Protein AF-A0A317E8H2-F1 (afdb_monomer_lite)

pLDDT: mean 75.03, std 14.95, range [43.62, 92.44]

Foldseek 3Di:
DDDDPPPVQWWKWWAWPVRDIDIDTQFDKFWWWDAPPPPPDDPPDDDDVDDDPVRTDTDIDGPVPDDFQIWTQDVVGTIGTHDIDTD

Radius of gyration: 16.87 Å; chains: 1; bounding box: 39×29×50 Å

Secondary structure (DSSP, 8-state):
----------EEEEEETTS-EEEEETT-EEEEEE---TT-PPTT----SS--GGG-EEEEEEGGG--TT-EEEETTEEEEEEEEEE-

Organism: NCBI:txid1264899

Sequence (87 aa):
MGRRCLRERTMLRVTFEDGSVIEYRDGEVVEIESHPPRDTPAAGWVRTREYPPEYRRATPLSINVLTVGKRVHTGGGFVKVTSIERV

Structure (mmCIF, N/CA/C/O backbone):
data_AF-A0A317E8H2-F1
#
_entry.id   AF-A0A317E8H2-F1
#
loop_
_atom_site.group_PDB
_atom_site.id
_atom_site.type_symbol
_atom_site.label_atom_id
_atom_site.label_alt_id
_atom_site.label_comp_id
_atom_site.label_asym_id
_atom_site.label_entity_id
_atom_site.label_seq_id
_atom_site.pdbx_PDB_ins_code
_atom_site.Cartn_x
_atom_site.Cartn_y
_atom_site.Cartn_z
_atom_site.occupancy
_atom_site.B_iso_or_equiv
_atom_site.auth_seq_id
_atom_site.auth_comp_id
_atom_site.auth_asym_id
_atom_site.auth_atom_id
_atom_site.pdbx_PDB_model_num
ATOM 1 N N . MET A 1 1 ? -27.893 22.850 23.552 1.00 48.19 1 MET A N 1
ATOM 2 C CA . MET A 1 1 ? -27.913 21.377 23.410 1.00 48.19 1 MET A CA 1
ATOM 3 C C . MET A 1 1 ? -27.760 21.030 21.937 1.00 48.19 1 MET A C 1
ATOM 5 O O . MET A 1 1 ? -28.682 21.257 21.174 1.00 48.19 1 MET A O 1
ATOM 9 N N . GLY A 1 2 ? -26.594 20.542 21.523 1.00 43.62 2 GLY A N 1
ATOM 10 C CA . GLY A 1 2 ? -26.342 20.068 20.161 1.00 43.62 2 GLY A CA 1
ATOM 11 C C . GLY A 1 2 ? -25.186 19.088 20.243 1.00 43.62 2 GLY A C 1
ATOM 12 O O . GLY A 1 2 ? -24.110 19.448 20.707 1.00 43.62 2 GLY A O 1
ATOM 13 N N . ARG A 1 3 ? -25.483 17.820 19.979 1.00 47.44 3 ARG A N 1
ATOM 14 C CA . ARG A 1 3 ? -24.714 16.645 20.395 1.00 47.44 3 ARG A CA 1
ATOM 15 C C . ARG A 1 3 ? -23.273 16.743 19.893 1.00 47.44 3 ARG A C 1
ATOM 17 O O . ARG A 1 3 ? -23.049 16.867 18.695 1.00 47.44 3 ARG A O 1
ATOM 24 N N . ARG A 1 4 ? -22.306 16.672 20.817 1.00 49.38 4 ARG A N 1
ATOM 25 C CA . ARG A 1 4 ? -20.907 16.382 20.488 1.00 49.38 4 ARG A CA 1
ATOM 26 C C . ARG A 1 4 ? -20.928 15.091 19.674 1.00 49.38 4 ARG A C 1
ATOM 28 O O . ARG A 1 4 ? -21.178 14.031 20.241 1.00 49.38 4 ARG A O 1
ATOM 35 N N . CYS A 1 5 ? -20.723 15.185 18.363 1.00 47.22 5 CYS A N 1
ATOM 36 C CA . CYS A 1 5 ? -20.359 14.038 17.549 1.00 47.22 5 CYS A CA 1
ATOM 37 C C . CYS A 1 5 ? -19.000 13.555 18.059 1.00 47.22 5 CYS A C 1
ATOM 39 O O . CYS A 1 5 ? -17.954 13.911 17.524 1.00 47.22 5 CYS A O 1
ATOM 41 N N . LEU A 1 6 ? -19.020 12.729 19.104 1.00 52.41 6 LEU A N 1
ATOM 42 C CA . LEU A 1 6 ? -18.100 11.612 19.203 1.00 52.41 6 LEU A CA 1
ATOM 43 C C . LEU A 1 6 ? -18.394 10.743 17.976 1.00 52.41 6 LEU A C 1
ATOM 45 O O . LEU A 1 6 ? -19.116 9.759 18.060 1.00 52.41 6 LEU A O 1
ATOM 49 N N . ARG A 1 7 ? -17.905 11.158 16.799 1.00 56.00 7 ARG A N 1
ATOM 50 C CA . ARG A 1 7 ? -17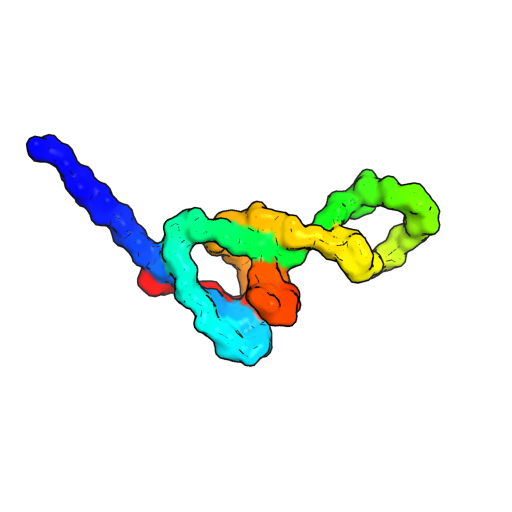.529 10.178 15.788 1.00 56.00 7 ARG A CA 1
ATOM 51 C C . ARG A 1 7 ? -16.501 9.339 16.520 1.00 56.00 7 ARG A C 1
ATOM 53 O O . ARG A 1 7 ? -15.416 9.844 16.814 1.00 56.00 7 ARG A O 1
ATOM 60 N N . GLU A 1 8 ? -16.911 8.150 16.945 1.00 54.81 8 GLU A N 1
ATOM 61 C CA . GLU A 1 8 ? -15.994 7.092 17.339 1.00 54.81 8 GLU A CA 1
ATOM 62 C C . GLU A 1 8 ? -14.844 7.149 16.341 1.00 54.81 8 GLU A C 1
ATOM 64 O O . GLU A 1 8 ? -15.048 7.050 15.131 1.00 54.81 8 GLU A O 1
ATOM 69 N N . ARG A 1 9 ? -13.661 7.515 16.836 1.00 60.38 9 ARG A N 1
ATOM 70 C CA . ARG A 1 9 ? -12.457 7.580 16.019 1.00 60.38 9 ARG A CA 1
ATOM 71 C C . ARG A 1 9 ? -12.089 6.135 15.749 1.00 60.38 9 ARG A C 1
ATOM 73 O O . ARG A 1 9 ? -11.258 5.598 16.468 1.00 60.38 9 ARG A O 1
ATOM 80 N N . THR A 1 10 ? -12.770 5.507 14.797 1.00 70.31 10 THR A N 1
ATOM 81 C CA . THR A 1 10 ? -12.453 4.152 14.369 1.00 70.31 10 THR A CA 1
ATOM 82 C C . THR A 1 10 ? -10.990 4.170 13.955 1.00 70.31 10 THR A C 1
ATOM 84 O O . THR A 1 10 ? -10.587 4.960 13.095 1.00 70.31 10 THR A O 1
ATOM 87 N N . MET A 1 11 ? -10.170 3.404 14.659 1.00 83.31 11 MET A N 1
ATOM 88 C CA . MET A 1 11 ? -8.765 3.279 14.319 1.00 83.31 11 MET A CA 1
ATOM 89 C C . MET A 1 11 ? -8.634 2.132 13.324 1.00 83.31 11 MET A C 1
ATOM 91 O O . MET A 1 11 ? -9.369 1.148 13.367 1.00 83.31 11 MET A O 1
ATOM 95 N N . LEU A 1 12 ? -7.728 2.281 12.370 1.00 87.50 12 LEU A N 1
ATOM 96 C CA . LEU A 1 12 ? -7.384 1.239 11.416 1.00 87.50 12 LEU A CA 1
ATOM 97 C C . LEU A 1 12 ? -5.966 0.798 11.721 1.00 87.50 12 LEU A C 1
ATOM 99 O O . LEU A 1 12 ? -5.013 1.548 11.516 1.00 87.50 12 LEU A O 1
ATOM 103 N N . ARG A 1 13 ? -5.828 -0.427 12.211 1.00 90.56 13 ARG A N 1
ATOM 104 C CA . ARG A 1 13 ? -4.535 -1.059 12.415 1.00 90.56 13 ARG A CA 1
ATOM 105 C C . ARG A 1 13 ? -4.162 -1.803 11.142 1.00 90.56 13 ARG A C 1
ATOM 107 O O . ARG A 1 13 ? -4.849 -2.736 10.731 1.00 90.56 13 ARG A O 1
ATOM 114 N N . VAL A 1 14 ? -3.093 -1.357 10.493 1.00 89.94 14 VAL A N 1
ATOM 115 C CA . VAL A 1 14 ? -2.629 -1.902 9.216 1.00 89.94 14 VAL A CA 1
ATOM 116 C C . VAL A 1 14 ? -1.322 -2.642 9.438 1.00 89.94 14 VAL A C 1
ATOM 118 O O . VAL A 1 14 ? -0.342 -2.064 9.909 1.00 89.94 14 VAL A O 1
ATOM 121 N N . THR A 1 15 ? -1.313 -3.924 9.087 1.00 92.38 15 THR A N 1
ATOM 122 C CA . THR A 1 15 ? -0.114 -4.764 9.085 1.00 92.38 15 THR A CA 1
ATOM 123 C C . THR A 1 15 ? 0.463 -4.809 7.680 1.00 92.38 15 THR A C 1
ATOM 125 O O . THR A 1 15 ? -0.260 -4.999 6.695 1.00 92.38 15 THR A O 1
ATOM 128 N N . PHE A 1 16 ? 1.777 -4.648 7.595 1.00 91.25 16 PHE A N 1
ATOM 129 C CA . PHE A 1 16 ? 2.533 -4.690 6.356 1.00 91.25 16 PHE A CA 1
ATOM 130 C C . PHE A 1 16 ? 3.345 -5.986 6.238 1.00 91.25 16 PHE A C 1
ATOM 132 O O . PHE A 1 16 ? 3.562 -6.705 7.211 1.00 91.25 16 PHE A O 1
ATOM 139 N N . GLU A 1 17 ? 3.798 -6.291 5.025 1.00 90.19 17 GLU A N 1
ATOM 140 C CA . GLU A 1 17 ? 4.580 -7.490 4.690 1.00 90.19 17 GLU A CA 1
ATOM 141 C C . GLU A 1 17 ? 5.919 -7.557 5.429 1.00 90.19 17 GLU A C 1
ATOM 143 O O . GLU A 1 17 ? 6.362 -8.639 5.794 1.00 90.19 17 GLU A O 1
ATOM 148 N N . ASP A 1 18 ? 6.508 -6.401 5.728 1.00 86.31 18 ASP A N 1
ATOM 149 C CA . ASP A 1 18 ? 7.731 -6.265 6.526 1.00 86.31 18 ASP A CA 1
ATOM 150 C C . ASP A 1 18 ? 7.517 -6.582 8.028 1.00 86.31 18 ASP A C 1
ATOM 152 O O . ASP A 1 18 ? 8.443 -6.548 8.828 1.00 86.31 18 ASP A O 1
ATOM 156 N N . GLY A 1 19 ? 6.281 -6.876 8.449 1.00 85.75 19 GLY A N 1
ATOM 157 C CA . GLY A 1 19 ? 5.916 -7.067 9.858 1.00 85.75 19 GLY A CA 1
ATOM 158 C C . GLY A 1 19 ? 5.661 -5.756 10.606 1.00 85.75 19 GLY A C 1
ATOM 159 O O . GLY A 1 19 ? 5.146 -5.774 11.723 1.00 85.75 19 GLY A O 1
ATOM 160 N N . SER A 1 20 ? 5.948 -4.618 9.970 1.00 86.88 20 SER A N 1
ATOM 161 C CA . SER A 1 20 ? 5.561 -3.294 10.446 1.00 86.88 20 SER A CA 1
ATOM 162 C C . SER A 1 20 ? 4.044 -3.204 10.650 1.00 86.88 20 SER A C 1
ATOM 164 O O . SER A 1 20 ? 3.253 -3.690 9.838 1.00 86.88 20 SER A O 1
ATOM 166 N N . VAL A 1 21 ? 3.633 -2.554 11.735 1.00 90.44 21 VAL A N 1
ATOM 167 C CA . VAL A 1 21 ? 2.228 -2.314 12.075 1.00 90.44 21 VAL A CA 1
ATOM 168 C C . VAL A 1 21 ? 2.063 -0.828 12.343 1.00 90.44 21 VAL A C 1
ATOM 170 O O . VAL A 1 21 ? 2.761 -0.283 13.196 1.00 90.44 21 VAL A O 1
ATOM 173 N N . ILE A 1 22 ? 1.153 -0.179 11.620 1.00 88.31 22 ILE A N 1
ATOM 174 C CA . ILE A 1 22 ? 0.865 1.248 11.795 1.00 88.31 22 ILE A CA 1
ATOM 175 C C . ILE A 1 22 ? -0.622 1.418 12.084 1.00 88.31 22 ILE A C 1
ATOM 177 O O . ILE A 1 22 ? -1.477 0.831 11.417 1.00 88.31 22 ILE A O 1
ATOM 181 N N . GLU A 1 23 ? -0.917 2.220 13.100 1.00 89.62 23 GLU A N 1
ATOM 182 C CA . GLU A 1 23 ? -2.274 2.601 13.469 1.00 89.62 23 GLU A CA 1
ATOM 183 C C . GLU A 1 23 ? -2.609 3.948 12.837 1.00 89.62 23 GLU A C 1
ATOM 185 O O . GLU A 1 23 ? -1.954 4.959 13.092 1.00 89.62 23 GLU A O 1
ATOM 190 N N . TYR A 1 24 ? -3.648 3.954 12.015 1.00 87.19 24 TYR A N 1
ATOM 191 C CA . TYR A 1 24 ? -4.154 5.134 11.338 1.00 87.19 24 TYR A CA 1
ATOM 192 C C . TYR A 1 24 ? -5.495 5.542 11.927 1.00 87.19 24 TYR A C 1
ATOM 194 O O . TYR A 1 24 ? -6.297 4.714 12.364 1.00 87.19 24 TYR A O 1
ATOM 202 N N . ARG A 1 25 ? -5.768 6.843 11.904 1.00 85.25 25 ARG A N 1
ATOM 203 C CA . ARG A 1 25 ? -7.095 7.364 12.239 1.00 85.25 25 ARG A CA 1
ATOM 204 C C . ARG A 1 25 ? -8.004 7.288 11.016 1.00 85.25 25 ARG A C 1
ATOM 206 O O . ARG A 1 25 ? -7.546 7.483 9.890 1.00 85.25 25 ARG A O 1
ATOM 213 N N . ASP A 1 26 ? -9.297 7.076 11.244 1.00 77.19 26 ASP A N 1
ATOM 214 C CA . ASP A 1 26 ? -10.310 7.258 10.203 1.00 77.19 26 ASP A CA 1
ATOM 215 C C 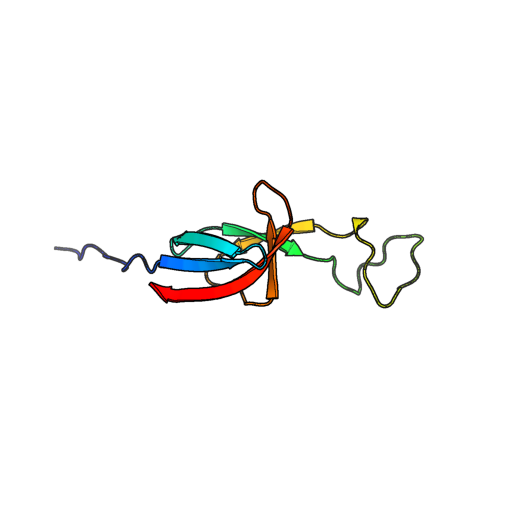. ASP A 1 26 ? -10.136 8.624 9.510 1.00 77.19 26 ASP A C 1
ATOM 217 O O . ASP A 1 26 ? -10.009 9.665 10.164 1.00 77.19 26 ASP A O 1
ATOM 221 N N . GLY A 1 27 ? -10.089 8.602 8.177 1.00 77.62 27 GLY A N 1
ATOM 222 C CA . GLY A 1 27 ? -9.918 9.795 7.348 1.00 77.62 27 GLY A CA 1
ATOM 223 C C . GLY A 1 27 ? -8.472 10.218 7.068 1.00 77.62 27 GLY A C 1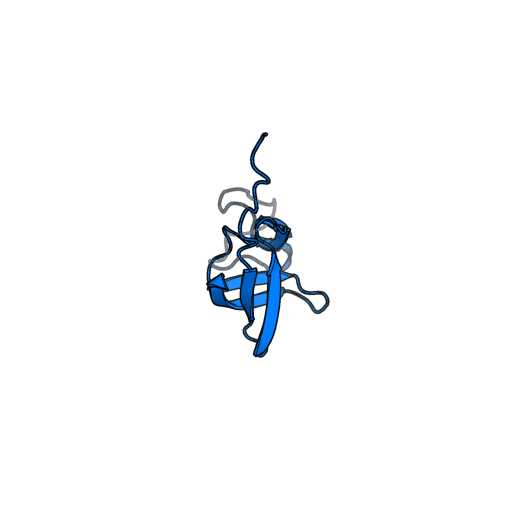
ATOM 224 O O . GLY A 1 27 ? -8.281 11.168 6.309 1.00 77.62 27 GLY A O 1
ATOM 225 N N . GLU A 1 28 ? -7.461 9.526 7.603 1.00 85.81 28 GLU A N 1
ATOM 226 C CA . GLU A 1 28 ? -6.074 9.758 7.182 1.00 85.81 28 GLU A CA 1
ATOM 227 C C . GLU A 1 28 ? -5.869 9.392 5.708 1.00 85.81 28 GLU A C 1
ATOM 229 O O . GLU A 1 28 ? -6.547 8.525 5.147 1.00 85.81 28 GLU A O 1
ATOM 234 N N . VAL A 1 29 ? -4.927 10.078 5.067 1.00 87.00 29 VAL A N 1
ATOM 235 C CA . VAL A 1 29 ? -4.558 9.840 3.673 1.00 87.00 29 VAL A CA 1
ATOM 236 C C . VAL A 1 29 ? -3.176 9.213 3.656 1.00 87.00 29 VAL A C 1
ATOM 238 O O . VAL A 1 29 ? -2.235 9.759 4.226 1.00 87.00 29 VAL A O 1
ATOM 241 N N . VAL A 1 30 ? -3.065 8.071 2.989 1.00 88.19 30 VAL A N 1
ATOM 242 C CA . VAL A 1 30 ? -1.803 7.377 2.753 1.00 88.19 30 VAL A CA 1
ATOM 243 C C . VAL A 1 30 ? -1.465 7.413 1.276 1.00 88.19 30 VAL A C 1
ATOM 245 O O . VAL A 1 30 ? -2.342 7.402 0.415 1.00 88.19 30 VAL A O 1
ATOM 248 N N . GLU A 1 31 ? -0.183 7.439 0.962 1.00 89.44 31 GLU A N 1
ATOM 249 C CA . GLU A 1 31 ? 0.272 7.330 -0.414 1.00 89.44 31 GLU A CA 1
ATOM 250 C C . GLU A 1 31 ? 0.369 5.855 -0.796 1.00 89.44 31 GLU A C 1
ATOM 252 O O . GLU A 1 31 ? 1.051 5.080 -0.132 1.00 89.44 31 GLU A O 1
ATOM 257 N N .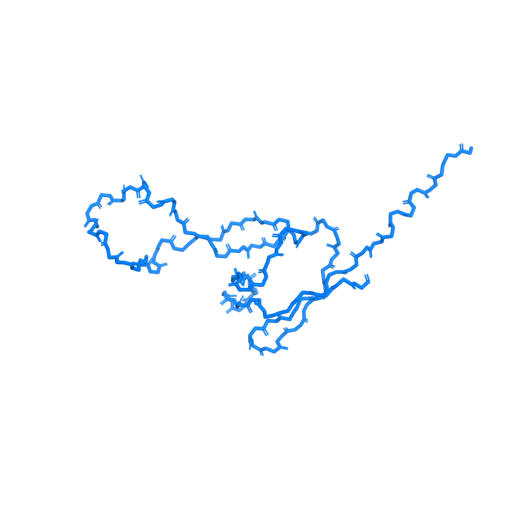 ILE A 1 32 ? -0.311 5.439 -1.860 1.00 87.69 32 ILE A N 1
ATOM 258 C CA . ILE A 1 32 ? -0.221 4.074 -2.382 1.00 87.69 32 ILE A CA 1
ATOM 259 C C . ILE A 1 32 ? 0.541 4.031 -3.696 1.00 87.69 32 ILE A C 1
ATOM 261 O O . ILE A 1 32 ? 0.537 4.988 -4.470 1.00 87.69 32 ILE A O 1
ATOM 265 N N . GLU A 1 33 ? 1.150 2.886 -3.978 1.00 84.81 33 GLU A N 1
ATOM 266 C CA . GLU A 1 33 ? 1.653 2.585 -5.306 1.00 84.81 33 GLU A CA 1
ATOM 267 C C . GLU A 1 33 ? 0.462 2.465 -6.259 1.00 84.81 33 GLU A C 1
ATOM 269 O O . GLU A 1 33 ? -0.411 1.601 -6.118 1.00 84.81 33 GLU A O 1
ATOM 274 N N . SER A 1 34 ? 0.430 3.359 -7.235 1.00 75.06 34 SER A N 1
ATOM 275 C CA . SER A 1 34 ? -0.513 3.342 -8.336 1.00 75.06 34 SER A CA 1
ATOM 276 C C . SER A 1 34 ? 0.251 3.251 -9.645 1.00 75.06 34 SER A C 1
ATOM 278 O O . SER A 1 34 ? 1.412 3.656 -9.751 1.00 75.06 34 SER A O 1
ATOM 280 N N . HIS A 1 35 ? -0.381 2.652 -10.642 1.00 70.81 35 HIS A N 1
ATOM 281 C CA . HIS A 1 35 ? 0.175 2.516 -11.982 1.00 70.81 35 HIS A CA 1
ATOM 282 C C . HIS A 1 35 ? -0.705 3.341 -12.921 1.00 70.81 35 HIS A C 1
ATOM 284 O O . HIS A 1 35 ? -1.923 3.396 -12.711 1.00 70.81 35 HIS A O 1
ATOM 290 N N . PRO A 1 36 ? -0.135 4.004 -13.939 1.00 64.50 36 PRO A N 1
ATOM 291 C CA . PRO A 1 36 ? -0.926 4.717 -14.920 1.00 64.50 36 PRO A CA 1
ATOM 292 C C . PRO A 1 36 ? -1.928 3.761 -15.580 1.00 64.50 36 PRO A C 1
ATOM 294 O O . PRO A 1 36 ? -1.645 2.562 -15.717 1.00 64.50 36 PRO A O 1
ATOM 297 N N . PRO A 1 37 ? -3.094 4.278 -16.002 1.00 59.25 37 PRO A N 1
ATOM 298 C CA . PRO A 1 37 ? -4.081 3.493 -16.721 1.00 59.25 37 PRO A CA 1
ATOM 299 C C . PRO A 1 37 ? -3.421 2.698 -17.844 1.00 59.25 37 PRO A C 1
ATOM 301 O O . PRO A 1 37 ? -2.536 3.191 -18.543 1.00 59.25 37 PRO A O 1
ATOM 304 N N . ARG A 1 38 ? -3.874 1.458 -18.033 1.00 58.62 38 ARG A N 1
ATOM 305 C CA . ARG A 1 38 ? -3.363 0.538 -19.065 1.00 58.62 38 ARG A CA 1
ATOM 306 C C . ARG A 1 38 ? -3.441 1.115 -20.47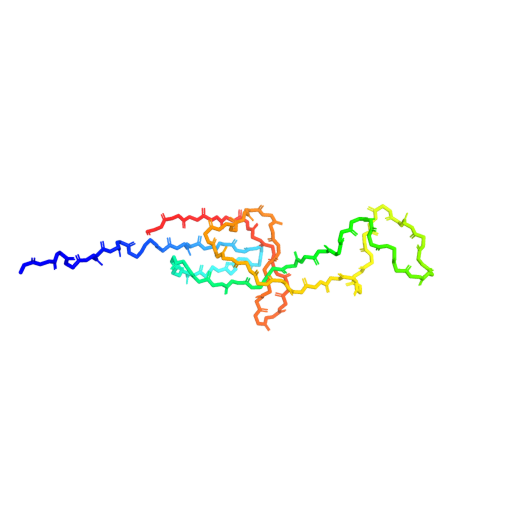2 1.00 58.62 38 ARG A C 1
ATOM 308 O O . ARG A 1 38 ? -2.733 0.642 -21.361 1.00 58.62 38 ARG A O 1
ATOM 315 N N . ASP A 1 39 ? -4.276 2.128 -20.653 1.00 56.56 39 ASP A N 1
ATOM 316 C CA . ASP A 1 39 ? -4.559 2.812 -21.907 1.00 56.56 39 ASP A CA 1
ATOM 317 C C . ASP A 1 39 ? -3.895 4.192 -22.013 1.00 56.56 39 ASP A C 1
ATOM 319 O O . ASP A 1 39 ? -4.202 4.935 -22.938 1.00 56.56 39 ASP A O 1
ATOM 323 N N . THR A 1 40 ? -2.967 4.543 -21.114 1.00 53.59 40 THR A N 1
ATOM 324 C CA . THR A 1 40 ? -2.069 5.692 -21.301 1.00 53.59 40 THR A CA 1
ATOM 325 C C . THR A 1 40 ? -0.769 5.209 -21.960 1.00 53.59 40 THR A C 1
ATOM 327 O O . THR A 1 40 ? 0.146 4.783 -21.254 1.00 53.59 40 THR A O 1
ATOM 330 N N . PRO A 1 41 ? -0.654 5.223 -23.303 1.00 53.88 41 PRO A N 1
ATOM 331 C CA . PRO A 1 41 ? 0.595 4.894 -23.973 1.00 53.88 41 PRO A CA 1
ATOM 332 C C . PRO A 1 41 ? 1.638 5.972 -23.667 1.00 53.88 41 PRO A C 1
ATOM 334 O O . PRO A 1 41 ? 1.470 7.137 -24.024 1.00 53.88 41 PRO A O 1
ATOM 337 N N . ALA A 1 42 ? 2.734 5.587 -23.022 1.00 56.50 42 ALA A N 1
ATOM 338 C CA . ALA A 1 42 ? 3.947 6.387 -23.051 1.00 56.50 42 ALA A CA 1
ATOM 339 C C . ALA A 1 42 ? 4.652 6.139 -24.391 1.00 56.50 42 ALA A C 1
ATOM 341 O O . ALA A 1 42 ? 4.846 4.989 -24.792 1.00 56.50 42 ALA A O 1
ATOM 342 N N . ALA A 1 43 ? 4.994 7.209 -25.110 1.00 48.22 43 ALA A N 1
ATOM 343 C CA . ALA A 1 43 ? 5.661 7.097 -26.402 1.00 48.22 43 ALA A CA 1
ATOM 344 C C . ALA A 1 43 ? 6.966 6.289 -26.264 1.00 48.22 43 ALA A C 1
ATOM 346 O O . ALA A 1 43 ? 7.818 6.630 -25.447 1.00 48.22 43 ALA A O 1
ATOM 347 N N . GLY A 1 44 ? 7.107 5.216 -27.051 1.00 55.44 44 GLY A N 1
ATOM 348 C CA . GLY A 1 44 ? 8.323 4.394 -27.114 1.00 55.44 44 GLY A CA 1
ATOM 349 C C . GLY A 1 44 ? 8.289 3.050 -26.374 1.00 55.44 44 GLY A C 1
ATOM 350 O O . GLY A 1 44 ? 9.244 2.291 -26.509 1.00 55.44 44 GLY A O 1
ATOM 351 N N . TRP A 1 45 ? 7.213 2.705 -25.657 1.00 49.38 45 TRP A N 1
ATOM 352 C CA . TRP A 1 45 ? 7.153 1.464 -24.872 1.00 49.38 45 TRP A CA 1
ATOM 353 C C . TRP A 1 45 ? 6.153 0.443 -25.426 1.00 49.38 45 TRP A C 1
ATOM 355 O O . TRP A 1 45 ? 4.965 0.722 -25.596 1.00 49.38 45 TRP A O 1
ATOM 365 N N . VAL A 1 46 ? 6.637 -0.776 -25.681 1.00 55.50 46 VAL A N 1
ATOM 366 C CA . VAL A 1 46 ? 5.798 -1.939 -26.000 1.00 55.50 46 VAL A CA 1
ATOM 367 C C . VAL A 1 46 ? 5.164 -2.436 -24.702 1.00 55.50 46 VAL A C 1
ATOM 369 O O . VAL A 1 46 ? 5.863 -2.613 -23.709 1.00 55.50 46 VAL A O 1
ATOM 372 N N . ARG A 1 47 ? 3.845 -2.676 -24.7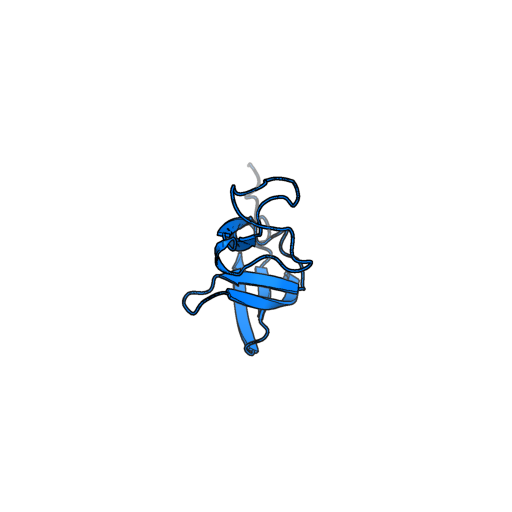07 1.00 53.72 47 ARG A N 1
ATOM 373 C CA . ARG A 1 47 ? 3.100 -3.265 -23.579 1.00 53.72 47 ARG A CA 1
ATOM 374 C C . ARG A 1 47 ? 3.700 -4.627 -23.196 1.00 53.72 47 ARG A C 1
ATOM 376 O O . ARG A 1 47 ? 3.287 -5.661 -23.719 1.00 53.72 47 ARG A O 1
ATOM 383 N N . THR A 1 48 ? 4.639 -4.649 -22.261 1.00 55.81 48 THR A N 1
ATOM 384 C CA . THR A 1 48 ? 4.973 -5.859 -21.513 1.00 55.81 48 THR A CA 1
ATOM 385 C C . THR A 1 48 ? 3.802 -6.176 -20.581 1.00 55.81 48 THR A C 1
ATOM 387 O O . THR A 1 48 ? 3.107 -5.277 -20.110 1.00 55.81 48 THR A O 1
ATOM 390 N N . ARG A 1 49 ? 3.524 -7.463 -20.332 1.00 56.25 49 ARG A N 1
ATOM 391 C CA . ARG A 1 49 ? 2.435 -7.908 -19.430 1.00 56.25 49 ARG A CA 1
ATOM 392 C C . ARG A 1 49 ? 2.570 -7.332 -18.006 1.00 56.25 49 ARG A C 1
ATOM 394 O O . ARG A 1 49 ? 1.600 -7.330 -17.256 1.00 56.25 49 ARG A O 1
ATOM 401 N N . GLU A 1 50 ? 3.757 -6.836 -17.675 1.00 58.34 50 GLU A N 1
ATOM 402 C CA . GLU A 1 50 ? 4.132 -6.170 -16.434 1.00 58.34 50 GLU A CA 1
ATOM 403 C C . GLU A 1 50 ? 4.494 -4.701 -16.709 1.00 58.34 50 GLU A C 1
ATOM 405 O O . GLU A 1 50 ? 5.162 -4.407 -17.703 1.00 58.34 50 GLU A O 1
ATOM 410 N N . TYR A 1 51 ? 4.046 -3.779 -15.850 1.00 60.31 51 TYR A N 1
ATOM 411 C CA . TYR A 1 51 ? 4.421 -2.366 -15.943 1.00 60.31 51 TYR A CA 1
ATOM 412 C C . TYR A 1 51 ? 5.875 -2.170 -15.501 1.00 60.31 51 TYR A C 1
ATOM 414 O O . TYR A 1 51 ? 6.230 -2.627 -14.409 1.00 60.31 51 TYR A O 1
ATOM 422 N N . PRO A 1 52 ? 6.696 -1.437 -16.274 1.00 65.44 52 PRO A N 1
ATOM 423 C CA . PRO A 1 52 ? 8.036 -1.079 -15.839 1.00 65.44 52 PRO A CA 1
ATOM 424 C C . PRO A 1 52 ? 8.002 -0.271 -14.524 1.00 65.44 52 PRO A C 1
ATOM 426 O O . PRO A 1 52 ? 7.097 0.552 -14.337 1.00 65.44 52 PRO A O 1
ATOM 429 N N . PRO A 1 53 ? 8.978 -0.454 -13.613 1.00 64.94 53 PRO A N 1
ATOM 430 C CA . PRO A 1 53 ? 9.008 0.236 -12.322 1.00 64.94 53 PRO A CA 1
ATOM 431 C C . PRO A 1 53 ? 8.986 1.769 -12.405 1.00 64.94 53 PRO A C 1
ATOM 433 O O . PRO A 1 53 ? 8.468 2.417 -11.502 1.00 64.94 53 PRO A O 1
ATOM 436 N N . GLU A 1 54 ? 9.490 2.361 -13.488 1.00 62.34 54 GLU A N 1
ATOM 437 C CA . GLU A 1 54 ? 9.503 3.818 -13.716 1.00 62.34 54 GLU A CA 1
ATOM 438 C C . GLU A 1 54 ? 8.105 4.454 -13.842 1.00 62.34 54 GLU A C 1
ATOM 440 O O . GLU A 1 54 ? 7.952 5.660 -13.662 1.00 62.34 54 GLU A O 1
ATOM 445 N N . TYR A 1 55 ? 7.065 3.653 -14.098 1.00 63.12 55 TYR A N 1
ATOM 446 C CA . TYR A 1 55 ? 5.677 4.120 -14.154 1.00 63.12 55 TYR A CA 1
ATOM 447 C C . TYR A 1 55 ? 4.969 4.087 -12.797 1.00 63.12 55 TYR A C 1
ATOM 449 O O . TYR A 1 55 ? 3.798 4.460 -12.704 1.00 63.12 55 TYR A O 1
ATOM 457 N N . ARG A 1 56 ? 5.645 3.652 -11.731 1.00 69.69 56 ARG A N 1
ATOM 458 C CA . ARG A 1 56 ? 5.080 3.648 -10.380 1.00 69.69 56 ARG A CA 1
ATOM 459 C C . ARG A 1 56 ? 4.933 5.086 -9.894 1.00 69.69 56 ARG A C 1
ATOM 461 O O . ARG A 1 56 ? 5.896 5.848 -9.867 1.00 69.69 56 ARG A O 1
ATOM 468 N N . ARG A 1 57 ? 3.719 5.464 -9.497 1.00 73.25 57 ARG A N 1
ATOM 469 C CA . ARG A 1 57 ? 3.433 6.765 -8.880 1.00 73.25 57 ARG A CA 1
ATOM 470 C C . ARG A 1 57 ? 2.846 6.565 -7.494 1.00 73.25 57 ARG A C 1
ATOM 472 O O . ARG A 1 57 ? 1.961 5.732 -7.317 1.00 73.25 57 ARG A O 1
ATOM 479 N N . ALA A 1 58 ? 3.294 7.370 -6.538 1.00 82.38 58 ALA A N 1
ATOM 480 C CA . ALA A 1 58 ? 2.607 7.530 -5.265 1.00 82.38 58 ALA A CA 1
ATOM 481 C C . ALA A 1 58 ? 1.306 8.310 -5.508 1.00 82.38 58 ALA A C 1
ATOM 483 O O . ALA A 1 58 ? 1.327 9.396 -6.085 1.00 82.38 58 ALA A O 1
ATOM 484 N N . THR A 1 59 ? 0.162 7.729 -5.152 1.00 82.75 59 THR A N 1
ATOM 485 C CA . THR A 1 59 ? -1.145 8.395 -5.242 1.00 82.75 59 THR A CA 1
ATOM 486 C C . THR A 1 59 ? -1.763 8.480 -3.853 1.00 82.75 59 THR A C 1
ATOM 488 O O . THR A 1 59 ? -1.846 7.448 -3.185 1.00 82.75 59 THR A O 1
ATOM 491 N N . PRO A 1 60 ? -2.220 9.664 -3.413 1.00 85.81 60 PRO A N 1
ATOM 492 C CA . PRO A 1 60 ? -2.915 9.792 -2.142 1.00 85.81 60 PRO A CA 1
ATOM 493 C C . PRO A 1 60 ? -4.246 9.034 -2.191 1.00 85.81 60 PRO A C 1
ATOM 495 O O . PRO A 1 60 ? -5.057 9.222 -3.099 1.00 85.81 60 PRO A O 1
ATOM 498 N N . LEU A 1 61 ? -4.474 8.179 -1.201 1.00 85.69 61 LEU A N 1
ATOM 499 C CA . LEU A 1 61 ? -5.684 7.393 -1.020 1.00 85.69 61 LEU A CA 1
ATOM 500 C C . LEU A 1 61 ? -6.109 7.467 0.447 1.00 85.69 61 LEU A C 1
ATOM 502 O O . LEU A 1 61 ? -5.285 7.326 1.349 1.00 85.69 61 LEU A O 1
ATOM 506 N N . SER A 1 62 ? -7.400 7.664 0.707 1.00 86.75 62 SER A N 1
ATOM 507 C CA . SER A 1 62 ? -7.910 7.589 2.077 1.00 86.75 62 SER A CA 1
ATOM 508 C C . SER A 1 62 ? -7.709 6.189 2.652 1.00 86.75 62 SER A C 1
ATOM 510 O O . SER A 1 62 ? -8.032 5.189 2.009 1.00 86.75 62 SER A O 1
ATOM 512 N N . ILE A 1 63 ? -7.252 6.111 3.898 1.00 85.62 63 ILE A N 1
ATOM 513 C CA . ILE A 1 63 ? -6.999 4.842 4.583 1.00 85.62 63 ILE A CA 1
ATOM 514 C C . ILE A 1 63 ? -8.258 3.966 4.670 1.00 85.62 63 ILE A C 1
ATOM 516 O O . ILE A 1 63 ? -8.187 2.746 4.576 1.00 85.62 63 ILE A O 1
ATOM 520 N N . ASN A 1 64 ? -9.432 4.593 4.735 1.00 83.38 64 ASN A N 1
ATOM 521 C CA . ASN A 1 64 ? -10.725 3.914 4.812 1.00 83.38 64 ASN A CA 1
ATOM 522 C C . ASN A 1 64 ? -11.073 3.082 3.572 1.00 83.38 64 ASN A C 1
ATOM 524 O O . ASN A 1 64 ? -11.913 2.188 3.656 1.00 83.38 64 ASN A O 1
ATOM 528 N N . VAL A 1 65 ? -10.456 3.386 2.427 1.00 84.69 65 VAL A N 1
ATOM 529 C CA . VAL A 1 65 ? -10.637 2.638 1.174 1.00 84.69 65 VAL A CA 1
ATOM 530 C C . VAL A 1 65 ? -9.410 1.785 0.833 1.00 84.69 65 VAL A C 1
ATOM 532 O O . VAL A 1 65 ? -9.340 1.212 -0.255 1.00 84.69 65 VAL A O 1
ATOM 535 N N . LEU A 1 66 ? -8.432 1.696 1.744 1.00 86.12 66 LEU A N 1
ATOM 536 C CA . LEU A 1 66 ? -7.280 0.818 1.592 1.00 86.12 66 LEU A CA 1
ATOM 537 C C . LEU A 1 66 ? -7.738 -0.644 1.622 1.00 86.12 66 LEU A C 1
ATOM 539 O O . LEU A 1 66 ? -8.575 -1.045 2.428 1.00 86.12 66 LEU A O 1
ATOM 543 N N . THR A 1 67 ? -7.156 -1.453 0.744 1.00 86.81 67 THR A N 1
ATOM 544 C CA . THR A 1 67 ? -7.447 -2.884 0.644 1.00 86.81 67 THR A CA 1
ATOM 545 C C . THR A 1 67 ? -6.173 -3.696 0.817 1.00 86.81 67 THR A C 1
ATOM 547 O O . THR A 1 67 ? -5.099 -3.281 0.371 1.00 86.81 67 THR A O 1
ATOM 550 N N . VAL A 1 68 ? -6.296 -4.889 1.399 1.00 89.31 68 VAL A N 1
ATOM 551 C CA . VAL A 1 68 ? -5.192 -5.854 1.495 1.00 89.31 68 VAL A CA 1
ATOM 552 C C . VAL A 1 68 ? -4.594 -6.116 0.107 1.00 89.31 68 VAL A C 1
ATOM 554 O O . VAL A 1 68 ? -5.300 -6.151 -0.902 1.00 89.31 68 VAL A O 1
ATOM 557 N N . GLY A 1 69 ? -3.270 -6.250 0.048 1.00 83.81 69 GLY A N 1
ATOM 558 C CA . GLY A 1 69 ? -2.509 -6.444 -1.183 1.00 83.81 69 GLY A CA 1
ATOM 559 C C . GLY A 1 69 ? -2.069 -5.154 -1.878 1.00 83.81 69 GLY A C 1
ATOM 560 O O . GLY A 1 69 ? -1.194 -5.222 -2.742 1.00 83.81 69 GLY A O 1
ATOM 561 N N . LYS A 1 70 ? -2.604 -3.984 -1.496 1.00 86.12 70 LYS A N 1
ATOM 562 C CA . LYS A 1 70 ? -2.078 -2.687 -1.951 1.00 86.12 70 LYS A CA 1
ATOM 563 C C . LYS A 1 70 ? -0.703 -2.424 -1.349 1.00 86.12 70 LYS A C 1
ATOM 565 O O . LYS A 1 70 ? -0.412 -2.875 -0.247 1.00 86.12 70 LYS A O 1
ATOM 570 N N . ARG A 1 71 ? 0.141 -1.683 -2.066 1.00 87.75 71 ARG A N 1
ATOM 571 C CA . ARG A 1 71 ? 1.449 -1.242 -1.571 1.00 87.75 71 ARG A CA 1
ATOM 572 C C . ARG A 1 71 ? 1.343 0.208 -1.128 1.00 87.75 71 ARG A C 1
ATOM 574 O O . ARG A 1 71 ? 0.900 1.040 -1.910 1.00 87.75 71 ARG A O 1
ATOM 581 N N . VAL A 1 72 ? 1.706 0.491 0.113 1.00 87.12 72 VAL A N 1
ATOM 582 C CA . VAL A 1 72 ? 1.674 1.827 0.718 1.00 87.12 72 VAL A CA 1
ATOM 583 C C . VAL A 1 72 ? 3.102 2.344 0.798 1.00 87.12 72 VAL A C 1
ATOM 585 O O . VAL A 1 72 ? 4.016 1.598 1.147 1.00 87.12 72 VAL A O 1
ATOM 588 N N . HIS A 1 73 ? 3.301 3.608 0.448 1.00 86.81 73 HIS A N 1
ATOM 589 C CA . HIS A 1 73 ? 4.561 4.300 0.629 1.00 86.81 73 HIS A CA 1
ATOM 590 C C . HIS A 1 73 ? 4.728 4.637 2.112 1.00 86.81 73 HIS A C 1
ATOM 592 O O . HIS A 1 73 ? 4.012 5.460 2.679 1.00 86.81 73 HIS A O 1
ATOM 598 N N . THR A 1 74 ? 5.661 3.947 2.746 1.00 79.81 74 THR A N 1
ATOM 599 C CA . THR A 1 74 ? 6.154 4.264 4.086 1.00 79.81 74 THR A CA 1
ATOM 600 C C . THR A 1 74 ? 7.474 5.022 3.937 1.00 79.81 74 THR A C 1
ATOM 602 O O . THR A 1 74 ? 8.070 4.997 2.863 1.00 79.81 74 THR A O 1
ATOM 605 N N . GLY A 1 75 ? 7.976 5.680 4.986 1.00 71.75 75 GLY A N 1
ATOM 606 C CA . GLY A 1 75 ? 9.243 6.431 4.913 1.00 71.75 75 GLY A CA 1
ATOM 607 C C . GLY A 1 75 ? 10.462 5.624 4.418 1.00 71.75 75 GLY A C 1
ATOM 608 O O . GLY A 1 75 ? 11.457 6.226 4.030 1.00 71.75 75 GLY A O 1
ATOM 609 N N . GLY A 1 76 ? 10.382 4.284 4.398 1.00 71.31 76 GLY A N 1
ATOM 610 C CA . GLY A 1 76 ? 11.390 3.374 3.836 1.00 71.31 76 GLY A CA 1
ATOM 611 C C . GLY A 1 76 ? 11.081 2.819 2.434 1.00 71.31 76 GLY A C 1
ATOM 612 O O . GLY A 1 76 ? 11.843 1.996 1.933 1.00 71.31 76 GLY A O 1
ATOM 613 N N . GLY A 1 77 ? 9.982 3.234 1.794 1.00 82.44 77 GLY A N 1
ATOM 614 C CA . GLY A 1 77 ? 9.552 2.783 0.467 1.00 82.44 77 GLY A CA 1
ATOM 615 C C . GLY A 1 77 ? 8.182 2.094 0.450 1.00 82.44 77 GLY A C 1
ATOM 616 O O . GLY A 1 77 ? 7.407 2.149 1.407 1.00 82.44 77 GLY A O 1
ATOM 617 N N . PHE A 1 78 ? 7.857 1.453 -0.678 1.00 84.62 78 PHE A N 1
ATOM 618 C CA . PHE A 1 78 ? 6.560 0.803 -0.893 1.00 84.62 78 PHE A CA 1
ATOM 619 C C . PHE A 1 78 ? 6.484 -0.585 -0.254 1.00 84.62 78 PHE A C 1
ATOM 621 O O . PHE A 1 78 ? 7.068 -1.541 -0.777 1.00 84.62 78 PHE A O 1
ATOM 628 N N . VAL A 1 79 ? 5.668 -0.719 0.791 1.00 88.19 79 VAL A N 1
ATOM 629 C CA . VAL A 1 79 ? 5.445 -1.976 1.518 1.00 88.19 79 VAL A CA 1
ATOM 630 C C . VAL A 1 79 ? 4.017 -2.463 1.302 1.00 88.19 79 VAL A C 1
ATOM 632 O O . VAL A 1 79 ? 3.064 -1.684 1.293 1.00 88.19 79 VAL A O 1
ATOM 635 N N . LYS A 1 80 ? 3.855 -3.766 1.082 1.00 90.44 80 LYS A N 1
ATOM 636 C CA . LYS A 1 80 ? 2.551 -4.376 0.821 1.00 90.44 80 LYS A CA 1
ATOM 637 C C . LYS A 1 80 ? 1.743 -4.521 2.108 1.00 90.44 80 LYS A C 1
ATOM 639 O O . LYS A 1 80 ? 2.270 -4.947 3.126 1.00 90.44 80 LYS A O 1
ATOM 644 N N . VAL A 1 81 ? 0.457 -4.208 2.043 1.00 90.94 81 VAL A N 1
ATOM 645 C CA . VAL A 1 81 ? -0.508 -4.407 3.126 1.00 90.94 81 VAL A CA 1
ATOM 646 C C . VAL A 1 81 ? -0.913 -5.874 3.172 1.00 90.94 81 VAL A C 1
ATOM 648 O O . VAL A 1 81 ? -1.369 -6.424 2.164 1.00 90.94 81 VAL A O 1
ATOM 651 N N . THR A 1 82 ? -0.779 -6.498 4.336 1.00 92.44 82 THR A N 1
ATOM 652 C CA . THR A 1 82 ? -1.118 -7.907 4.572 1.00 92.44 82 THR A CA 1
ATOM 653 C C . THR A 1 82 ? -2.394 -8.069 5.388 1.00 92.44 82 THR A C 1
ATOM 655 O O . THR A 1 82 ? -3.144 -9.007 5.133 1.00 92.44 82 THR A O 1
ATOM 658 N N . SER A 1 83 ? -2.683 -7.142 6.305 1.00 91.31 83 SER A N 1
ATOM 659 C CA . SER A 1 83 ? -3.899 -7.161 7.122 1.00 91.31 83 SER A CA 1
ATOM 660 C C . SER A 1 83 ? -4.387 -5.749 7.434 1.00 91.31 83 SER A C 1
ATOM 662 O O . SER A 1 83 ? -3.589 -4.815 7.525 1.00 91.31 83 SER A O 1
ATOM 664 N N . ILE A 1 84 ? -5.703 -5.596 7.583 1.00 89.81 84 ILE A N 1
ATOM 665 C CA . ILE A 1 84 ? -6.361 -4.347 7.978 1.00 89.81 84 ILE A CA 1
ATOM 666 C C . ILE A 1 84 ? -7.425 -4.700 9.015 1.00 89.81 84 ILE A C 1
ATOM 668 O O . ILE A 1 84 ? -8.383 -5.410 8.706 1.00 89.81 84 ILE A O 1
ATOM 672 N N . GLU A 1 85 ? -7.273 -4.178 10.225 1.00 89.44 85 GLU A N 1
ATOM 673 C CA . GLU A 1 85 ? -8.183 -4.402 11.345 1.00 89.44 85 GLU A CA 1
ATOM 674 C C . GLU A 1 85 ? -8.795 -3.071 11.792 1.00 89.44 85 GLU A C 1
ATOM 676 O O . GLU A 1 85 ? -8.103 -2.057 11.879 1.00 89.44 85 GLU A O 1
ATOM 681 N N . ARG A 1 86 ? -10.105 -3.064 12.062 1.00 83.69 86 ARG A N 1
ATOM 682 C CA . ARG A 1 86 ? -10.796 -1.911 12.655 1.00 83.69 86 ARG A CA 1
ATOM 683 C C . ARG A 1 86 ? -10.782 -2.061 14.172 1.00 83.69 86 ARG A C 1
ATOM 685 O O . ARG A 1 86 ? -11.219 -3.098 14.667 1.00 83.69 86 ARG A O 1
ATOM 692 N N . VAL A 1 87 ? -10.289 -1.037 14.861 1.00 77.94 87 VAL A N 1
ATOM 693 C CA . VAL A 1 87 ? -10.111 -0.960 16.319 1.00 77.94 87 VAL A CA 1
ATOM 694 C C . VAL A 1 87 ? -10.987 0.137 16.907 1.00 77.94 87 VAL A C 1
ATOM 696 O O . VAL A 1 87 ? -11.151 1.193 16.243 1.00 77.94 87 VAL A O 1
#